Protein AF-A0A420MVW3-F1 (afdb_monomer)

Sequence (134 aa):
MACPDVNITTRLREAIANWNTHLQGIKDPDDVFRQERARISDASKKRIEEFYLNTLRDNDNNNNNNNDDDDDDNVALLLRTLLSDGQQMKELEMEHEVTRTKKQELQDEVAKSVGRRIVADVIDILGLSAEQHL

Foldseek 3Di:
DDDPDPQLVVLVVVLVVVLVVLVVVQDDLCVVLVVVLVVLVVVLVVLVVVLVVVVVVCVVVPPDDDDPPVNVVSVVVNVVSVVVSVVVNVVSVVVCVVCVVVSVVVSVVSVVVSVVVSVVSVCVSVVVVPPPPD

Solvent-accessible surface area (backbone atoms only — not comparable to full-atom values): 7771 Å² total; per-residue (Å²): 135,85,76,75,59,69,65,50,60,50,54,52,53,56,47,50,57,50,50,51,56,56,56,69,68,59,62,68,72,57,52,64,57,54,49,54,52,48,51,52,51,51,52,50,50,49,53,53,52,52,50,54,54,50,54,52,52,48,62,74,69,54,88,80,73,96,66,77,70,64,58,55,55,53,51,51,50,52,52,53,50,50,52,50,50,54,49,52,52,52,53,51,52,52,51,43,64,74,44,42,65,62,42,44,52,55,42,51,53,51,50,52,50,52,52,53,49,53,54,52,51,51,36,58,64,69,57,64,74,74,78,85,80,133

Mean predicted aligned error: 10.61 Å

pLDDT: mean 83.99, std 15.42, range [36.12, 97.69]

Radius of gyration: 29.08 Å; Cα contacts (8 Å, |Δi|>4): 37; chains: 1; bounding box: 51×35×90 Å

Structure (mmCIF, N/CA/C/O backbone):
data_AF-A0A420MVW3-F1
#
_entry.id   AF-A0A420MVW3-F1
#
loop_
_atom_site.group_PDB
_atom_site.id
_atom_site.type_symbol
_atom_site.label_atom_id
_atom_site.label_alt_id
_atom_site.label_comp_id
_atom_site.label_asym_id
_atom_site.label_entity_id
_atom_site.label_seq_id
_atom_site.pdbx_PDB_ins_code
_atom_site.Cartn_x
_atom_site.Cartn_y
_atom_site.Cartn_z
_atom_site.occupancy
_atom_site.B_iso_or_equiv
_atom_site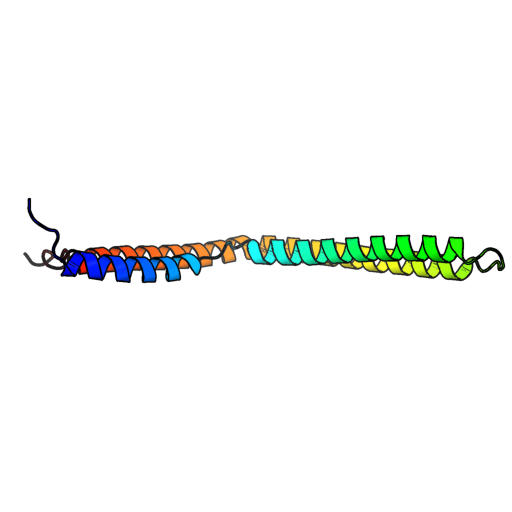.auth_seq_id
_atom_site.auth_comp_id
_atom_site.auth_asym_id
_atom_site.auth_atom_id
_atom_site.pdbx_PDB_model_num
ATOM 1 N N . MET A 1 1 ? -25.271 -23.860 38.995 1.00 43.38 1 MET A N 1
ATOM 2 C CA . MET A 1 1 ? -24.659 -23.361 37.745 1.00 43.38 1 MET A CA 1
ATOM 3 C C . MET A 1 1 ? -25.489 -22.172 37.293 1.00 43.38 1 MET A C 1
ATOM 5 O O . MET A 1 1 ? -26.623 -22.377 36.882 1.00 43.38 1 MET A O 1
ATOM 9 N N . ALA A 1 2 ? -25.006 -20.945 37.495 1.00 46.34 2 ALA A N 1
ATOM 10 C CA . ALA A 1 2 ? -25.700 -19.756 37.005 1.00 46.34 2 ALA A CA 1
ATOM 11 C C . ALA A 1 2 ? -25.477 -19.674 35.490 1.00 46.34 2 ALA A C 1
ATOM 13 O O . ALA A 1 2 ? -24.331 -19.660 35.041 1.00 46.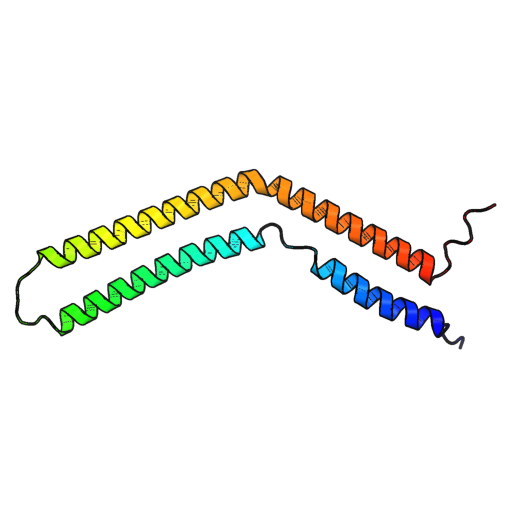34 2 ALA A O 1
ATOM 14 N N . CYS A 1 3 ? -26.556 -19.716 34.709 1.00 49.12 3 CYS A N 1
ATOM 15 C CA . CYS A 1 3 ? -26.475 -19.484 33.271 1.00 49.12 3 CYS A CA 1
ATOM 16 C C . CYS A 1 3 ? -26.059 -18.023 33.040 1.00 49.12 3 CYS A C 1
ATOM 18 O O . CYS A 1 3 ? -26.595 -17.150 33.727 1.00 49.12 3 CYS A O 1
ATOM 20 N N . PRO A 1 4 ? -25.131 -17.736 32.110 1.00 58.94 4 PRO A N 1
ATOM 21 C CA . PRO A 1 4 ? -24.849 -16.365 31.707 1.00 58.94 4 PRO A CA 1
ATOM 22 C C . PRO A 1 4 ? -26.140 -15.704 31.231 1.00 58.94 4 PRO A C 1
ATOM 24 O O . PRO A 1 4 ? -26.942 -16.350 30.551 1.00 58.94 4 PRO A O 1
ATOM 27 N N . ASP A 1 5 ? -26.338 -14.432 31.574 1.00 68.75 5 ASP A N 1
ATOM 28 C CA . ASP A 1 5 ? -27.471 -13.664 31.071 1.00 68.75 5 ASP A CA 1
ATOM 29 C C . ASP A 1 5 ? -27.439 -13.700 29.532 1.00 68.75 5 ASP A C 1
ATOM 31 O O . ASP A 1 5 ? -26.471 -13.279 28.881 1.00 68.75 5 ASP A O 1
ATOM 35 N N . VAL A 1 6 ? -28.482 -14.288 28.943 1.00 66.94 6 VAL A N 1
ATOM 36 C CA . VAL A 1 6 ? -28.622 -14.483 27.492 1.00 66.94 6 VAL A CA 1
ATOM 37 C C . VAL A 1 6 ? -28.542 -13.136 26.761 1.00 66.94 6 VAL A C 1
ATOM 39 O O . VAL A 1 6 ? -28.078 -13.076 25.618 1.00 66.94 6 VAL A O 1
ATOM 42 N N . ASN A 1 7 ? -28.903 -12.044 27.444 1.00 81.81 7 ASN A N 1
ATOM 43 C CA . ASN A 1 7 ? -28.797 -10.681 26.945 1.00 81.81 7 ASN A CA 1
ATOM 44 C C . ASN A 1 7 ? -27.329 -10.237 26.793 1.00 81.81 7 ASN A C 1
ATOM 46 O O . ASN A 1 7 ? -26.910 -9.862 25.696 1.00 81.81 7 ASN A O 1
ATOM 50 N N . ILE A 1 8 ? -26.509 -10.394 27.840 1.00 84.50 8 ILE A N 1
ATOM 51 C CA . ILE A 1 8 ? -25.078 -10.027 27.826 1.00 84.50 8 ILE A CA 1
ATOM 52 C C . ILE A 1 8 ? -24.331 -10.814 26.746 1.00 84.50 8 ILE A C 1
ATOM 54 O O . ILE A 1 8 ? -23.554 -10.255 25.972 1.00 84.50 8 ILE A O 1
ATOM 58 N N . THR A 1 9 ? -24.608 -12.115 26.651 1.00 86.38 9 THR A N 1
ATOM 59 C CA . THR A 1 9 ? -23.942 -13.001 25.685 1.00 86.38 9 THR A CA 1
ATOM 60 C C . THR A 1 9 ? -24.246 -12.599 24.236 1.00 86.38 9 THR A C 1
ATOM 62 O O . THR A 1 9 ? -23.379 -12.693 23.366 1.00 86.38 9 THR A O 1
ATOM 65 N N . THR A 1 10 ? -25.466 -12.126 23.966 1.00 89.81 10 THR A N 1
ATOM 66 C CA . THR A 1 10 ? -25.880 -11.658 22.633 1.00 89.81 10 THR A CA 1
ATOM 67 C C . THR A 1 10 ? -25.241 -10.311 22.296 1.00 89.81 10 THR A C 1
ATOM 69 O O . THR A 1 10 ? -24.628 -10.187 21.236 1.00 89.81 10 THR A O 1
ATOM 72 N N . ARG A 1 11 ? -25.271 -9.346 23.228 1.00 89.50 11 ARG A N 1
ATOM 73 C CA . ARG A 1 11 ? -24.647 -8.022 23.050 1.00 89.50 11 ARG A CA 1
ATOM 74 C C . ARG A 1 11 ? -23.133 -8.117 22.838 1.00 89.50 11 ARG A C 1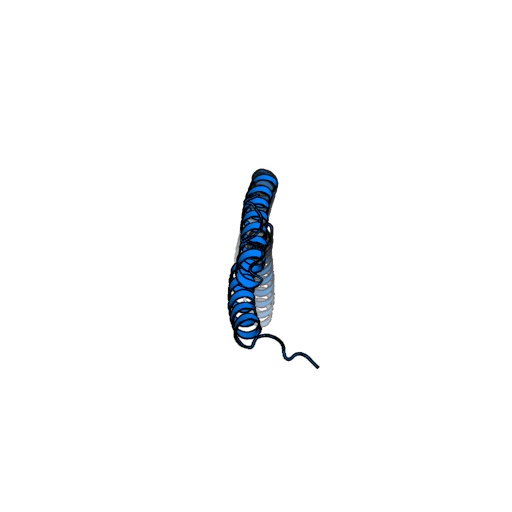
ATOM 76 O O . ARG A 1 11 ? -22.599 -7.449 21.959 1.00 89.50 11 ARG A O 1
ATOM 83 N N . LEU A 1 12 ? -22.443 -8.999 23.570 1.00 90.62 12 LEU A N 1
ATOM 84 C CA . LEU A 1 12 ? -21.016 -9.273 23.354 1.00 90.62 12 LEU A CA 1
ATOM 85 C C . LEU A 1 12 ? -20.739 -9.813 21.949 1.00 90.62 12 LEU A C 1
ATOM 87 O O . LEU A 1 12 ? -19.788 -9.383 21.305 1.00 90.62 12 LEU A O 1
ATOM 91 N N . ARG A 1 13 ? -21.560 -10.748 21.456 1.00 92.12 13 ARG A N 1
ATOM 92 C CA . ARG A 1 13 ? -21.374 -11.329 20.119 1.00 92.12 13 ARG A CA 1
ATOM 93 C C . ARG A 1 13 ? -21.508 -10.274 19.019 1.00 92.12 13 ARG A C 1
ATOM 95 O O . ARG A 1 13 ? -20.695 -10.259 18.098 1.00 92.12 13 ARG A O 1
ATOM 102 N N . GLU A 1 14 ? -22.505 -9.401 19.124 1.00 91.88 14 GLU A N 1
ATOM 103 C CA . GLU A 1 14 ? -22.704 -8.287 18.189 1.00 91.88 14 GLU A CA 1
ATOM 104 C C . GLU A 1 14 ? -21.549 -7.279 18.259 1.00 91.88 14 GLU A C 1
ATOM 106 O O . GLU A 1 14 ? -21.006 -6.883 17.225 1.00 91.88 14 GLU A O 1
ATOM 111 N N . ALA A 1 15 ? -21.112 -6.925 19.471 1.00 92.75 15 ALA A N 1
ATOM 112 C CA . ALA A 1 15 ? -19.999 -6.006 19.679 1.00 92.75 15 ALA A CA 1
ATOM 113 C C . ALA A 1 15 ? -18.684 -6.554 19.110 1.00 92.75 15 ALA A C 1
ATOM 115 O O . ALA A 1 15 ? -17.983 -5.830 18.414 1.00 92.75 15 ALA A O 1
ATOM 116 N N . ILE A 1 16 ? -18.390 -7.846 19.296 1.00 93.19 16 ILE A N 1
ATOM 117 C CA . ILE A 1 16 ? -17.205 -8.499 18.717 1.00 93.19 16 ILE A CA 1
ATOM 118 C C . ILE A 1 16 ? -17.197 -8.387 17.187 1.00 93.19 16 ILE A C 1
ATOM 120 O O . ILE A 1 16 ? -16.160 -8.069 16.603 1.00 93.19 16 ILE A O 1
ATOM 124 N N . ALA A 1 17 ? -18.336 -8.613 16.526 1.00 92.25 17 ALA A N 1
ATOM 125 C CA . ALA A 1 17 ? -18.430 -8.472 15.072 1.00 92.25 17 ALA A CA 1
ATOM 126 C C . ALA A 1 17 ? -18.167 -7.021 14.622 1.00 92.25 17 ALA A C 1
ATOM 128 O O . ALA A 1 17 ? -17.457 -6.780 13.639 1.00 92.25 17 ALA A O 1
ATOM 129 N N . ASN A 1 18 ? -18.680 -6.048 15.378 1.00 92.25 18 ASN A N 1
ATOM 130 C CA . ASN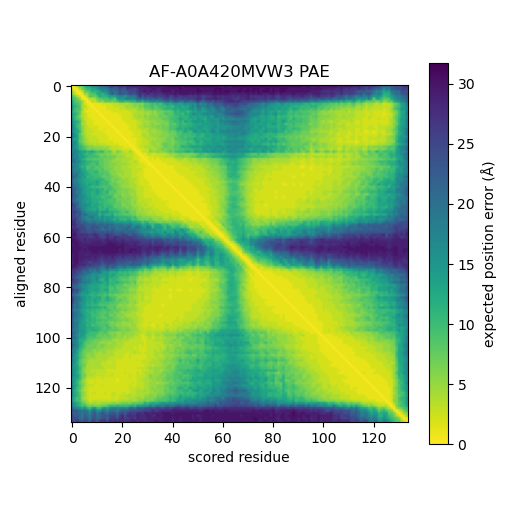 A 1 18 ? -18.445 -4.631 15.124 1.00 92.25 18 ASN A CA 1
ATOM 131 C C . ASN A 1 18 ? -16.973 -4.233 15.355 1.00 92.25 18 ASN A C 1
ATOM 133 O O . ASN A 1 18 ? -16.356 -3.585 14.510 1.00 92.25 18 ASN A O 1
ATOM 137 N N . TRP A 1 19 ? -16.363 -4.680 16.455 1.00 94.31 19 TRP A N 1
ATOM 138 C CA . TRP A 1 19 ? -14.949 -4.443 16.754 1.00 94.31 19 TRP A CA 1
ATOM 139 C C . TRP A 1 19 ? -14.039 -5.037 15.688 1.00 94.31 19 TRP A C 1
ATOM 141 O O . TRP A 1 19 ? -13.106 -4.369 15.256 1.00 94.31 19 TRP A O 1
ATOM 151 N N . ASN A 1 20 ? -14.332 -6.249 15.214 1.00 93.19 20 ASN A N 1
ATOM 152 C CA . ASN A 1 20 ? -13.568 -6.870 14.137 1.00 93.19 20 ASN A CA 1
ATOM 153 C C . ASN A 1 20 ? -13.597 -6.018 12.858 1.00 93.19 20 ASN A C 1
ATOM 155 O O . ASN A 1 20 ? -12.564 -5.824 12.225 1.00 93.19 20 ASN A O 1
ATOM 159 N N . THR A 1 21 ? -14.751 -5.434 12.526 1.00 91.50 21 THR A N 1
ATOM 160 C CA . THR A 1 21 ? -14.879 -4.505 11.390 1.00 91.50 21 THR A CA 1
ATOM 161 C C . THR A 1 21 ? -14.015 -3.254 11.586 1.00 91.50 21 THR A C 1
ATOM 163 O O . THR A 1 21 ? -13.341 -2.807 10.661 1.00 91.50 21 THR A O 1
ATOM 166 N N . HIS A 1 22 ? -13.985 -2.693 12.797 1.00 90.56 22 HIS A N 1
ATOM 167 C CA . HIS A 1 22 ? -13.145 -1.533 13.108 1.00 90.56 22 HIS A CA 1
ATOM 168 C C . HIS A 1 22 ? -11.646 -1.851 13.092 1.00 90.56 22 HIS A C 1
ATOM 170 O O . HIS A 1 22 ? -10.865 -1.054 12.577 1.00 90.56 22 HIS A O 1
ATOM 176 N N . LEU A 1 23 ? -11.249 -3.017 13.604 1.00 90.56 23 LEU A N 1
ATOM 177 C CA . LEU A 1 23 ? -9.861 -3.479 13.598 1.00 90.56 23 LEU A CA 1
ATOM 178 C C . LEU A 1 23 ? -9.357 -3.746 12.176 1.00 90.56 23 LEU A C 1
ATOM 180 O O . LEU A 1 23 ? -8.228 -3.390 11.864 1.00 90.56 23 LEU A O 1
ATOM 184 N N . GLN A 1 24 ? -10.204 -4.278 11.290 1.00 88.88 24 GLN A N 1
ATOM 185 C CA . GLN A 1 24 ? -9.890 -4.425 9.861 1.00 88.88 24 GLN A CA 1
ATOM 186 C C . GLN A 1 24 ? -9.681 -3.081 9.141 1.00 88.88 24 GLN A C 1
ATOM 188 O O . GLN A 1 24 ? -9.084 -3.043 8.067 1.00 88.88 24 GLN A O 1
ATOM 193 N N . GLY A 1 25 ? -10.170 -1.975 9.711 1.00 85.31 25 GLY A N 1
ATOM 194 C CA . GLY A 1 25 ? -9.940 -0.625 9.196 1.00 85.31 25 GLY A CA 1
ATOM 195 C C . GLY A 1 25 ? -8.554 -0.058 9.517 1.00 85.31 25 GLY A C 1
ATOM 196 O O . GLY A 1 25 ? -8.156 0.923 8.885 1.00 85.31 25 GLY A O 1
ATOM 197 N N . ILE A 1 26 ? -7.823 -0.656 10.465 1.00 86.81 26 ILE A N 1
ATOM 198 C CA . ILE A 1 26 ? -6.437 -0.292 10.779 1.00 86.81 26 ILE A CA 1
ATOM 199 C C . ILE A 1 26 ? -5.553 -0.886 9.685 1.00 86.81 26 ILE A C 1
ATOM 201 O O . ILE A 1 26 ? -5.551 -2.097 9.467 1.00 86.81 26 ILE A O 1
ATOM 205 N N . LYS A 1 27 ? -4.826 -0.028 8.973 1.00 85.12 27 LYS A N 1
ATOM 206 C CA . LYS A 1 27 ? -3.989 -0.437 7.841 1.00 85.12 27 LYS A CA 1
ATOM 207 C C . LYS A 1 27 ? -2.525 -0.449 8.243 1.00 85.12 27 LYS A C 1
ATOM 209 O O . LYS A 1 27 ? -2.105 0.385 9.044 1.00 85.12 27 LYS A O 1
ATOM 214 N N . ASP A 1 28 ? -1.740 -1.334 7.632 1.00 87.31 28 ASP A N 1
ATOM 215 C CA . ASP A 1 28 ? -0.287 -1.204 7.687 1.00 87.31 28 ASP A CA 1
ATOM 216 C C . ASP A 1 28 ? 0.102 0.086 6.930 1.00 87.31 28 ASP A C 1
ATOM 218 O O . ASP A 1 28 ? -0.251 0.247 5.754 1.00 87.31 28 ASP A O 1
ATOM 222 N N . PRO A 1 29 ? 0.785 1.042 7.584 1.00 85.88 29 PRO A N 1
ATOM 223 C CA . PRO A 1 29 ? 1.150 2.316 6.966 1.00 85.88 29 PRO A CA 1
ATOM 224 C C . PRO A 1 29 ? 2.100 2.162 5.769 1.00 85.88 29 PRO A C 1
ATOM 226 O O . PRO A 1 29 ? 2.165 3.061 4.925 1.00 85.88 29 PRO A O 1
ATOM 229 N N . ASP A 1 30 ? 2.787 1.023 5.665 1.00 91.88 30 ASP A N 1
ATOM 230 C CA . ASP A 1 30 ? 3.748 0.717 4.613 1.00 91.88 30 ASP A CA 1
ATOM 231 C C . ASP A 1 30 ? 3.135 -0.130 3.475 1.00 91.88 30 ASP A C 1
ATOM 233 O O . ASP A 1 30 ? 3.791 -0.327 2.451 1.00 91.88 30 ASP A O 1
ATOM 237 N N . ASP A 1 31 ? 1.881 -0.596 3.584 1.00 91.25 31 ASP A N 1
ATOM 238 C CA . ASP A 1 31 ? 1.240 -1.459 2.570 1.00 91.25 31 ASP A CA 1
ATOM 239 C C . ASP A 1 31 ? 1.212 -0.826 1.175 1.00 91.25 31 ASP A C 1
ATOM 241 O O . ASP A 1 31 ? 1.613 -1.449 0.192 1.00 91.25 31 ASP A O 1
ATOM 245 N N . VAL A 1 32 ? 0.762 0.429 1.086 1.00 89.62 32 VAL A N 1
ATOM 246 C CA . VAL A 1 32 ? 0.643 1.151 -0.193 1.00 89.62 32 VAL A CA 1
ATOM 247 C C . VAL A 1 32 ? 2.016 1.330 -0.838 1.00 89.62 32 VAL A C 1
ATOM 249 O O . VAL A 1 32 ? 2.173 1.135 -2.040 1.00 89.62 32 VAL A O 1
ATOM 252 N N . PHE A 1 33 ? 3.026 1.652 -0.027 1.00 93.06 33 PHE A N 1
ATOM 253 C CA . PHE A 1 33 ? 4.399 1.788 -0.502 1.00 93.06 33 PHE A CA 1
ATOM 254 C C . PHE A 1 33 ? 4.939 0.458 -1.040 1.00 93.06 33 PHE A C 1
ATOM 256 O O . PHE A 1 33 ? 5.476 0.413 -2.148 1.00 93.06 33 PHE A O 1
ATOM 263 N N . ARG A 1 34 ? 4.747 -0.644 -0.302 1.00 94.38 34 ARG A N 1
ATOM 264 C CA . ARG A 1 34 ? 5.154 -1.981 -0.760 1.00 94.38 34 ARG A CA 1
ATOM 265 C C . ARG A 1 34 ? 4.451 -2.376 -2.056 1.00 94.38 34 ARG A C 1
ATOM 267 O O . ARG A 1 34 ? 5.101 -2.940 -2.933 1.00 94.38 34 ARG A O 1
ATOM 274 N N . GLN A 1 35 ? 3.162 -2.065 -2.188 1.00 94.94 35 GLN A N 1
ATOM 275 C CA . GLN A 1 35 ? 2.383 -2.356 -3.388 1.00 94.94 35 GLN A CA 1
ATOM 276 C C . GLN A 1 35 ? 2.899 -1.593 -4.614 1.00 94.94 35 GLN A C 1
ATOM 278 O O . GLN A 1 35 ? 3.122 -2.207 -5.656 1.00 94.94 35 GLN A O 1
ATOM 283 N N . GLU A 1 36 ? 3.122 -0.283 -4.506 1.00 94.62 36 GLU A N 1
ATOM 284 C CA . GLU A 1 36 ? 3.628 0.519 -5.629 1.00 94.62 36 GLU A CA 1
ATOM 285 C C . GLU A 1 36 ? 5.064 0.130 -6.007 1.00 94.62 36 GLU A C 1
ATOM 287 O O . GLU A 1 36 ? 5.383 -0.027 -7.186 1.00 94.62 36 GLU A O 1
ATOM 292 N N . ARG A 1 37 ? 5.923 -0.153 -5.020 1.00 95.06 37 ARG A N 1
ATOM 293 C CA . ARG A 1 37 ? 7.280 -0.654 -5.277 1.00 95.06 37 ARG A CA 1
ATOM 294 C C . ARG A 1 37 ? 7.266 -2.002 -6.004 1.00 95.06 37 ARG A C 1
ATOM 296 O O . ARG A 1 37 ? 8.024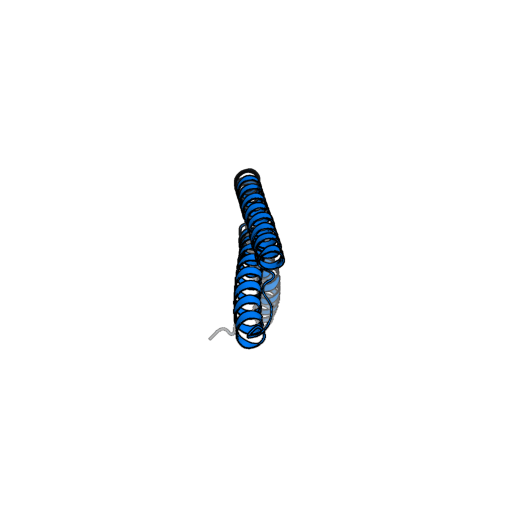 -2.187 -6.957 1.00 95.06 37 ARG A O 1
ATOM 303 N N . ALA A 1 38 ? 6.395 -2.924 -5.586 1.00 96.56 38 ALA A N 1
ATOM 304 C CA . ALA A 1 38 ? 6.205 -4.203 -6.268 1.00 96.56 38 ALA A CA 1
ATOM 305 C C . ALA A 1 38 ? 5.706 -4.001 -7.704 1.00 96.56 38 ALA A C 1
ATOM 307 O O . ALA A 1 38 ? 6.251 -4.592 -8.628 1.00 96.56 38 ALA A O 1
ATOM 308 N N . ARG A 1 39 ? 4.749 -3.092 -7.913 1.00 97.19 39 ARG A N 1
ATOM 309 C CA . ARG A 1 39 ? 4.209 -2.775 -9.238 1.00 97.19 39 ARG A CA 1
ATOM 310 C C . ARG A 1 39 ? 5.282 -2.277 -10.209 1.00 97.19 39 ARG A C 1
ATOM 312 O O . ARG A 1 39 ? 5.307 -2.731 -11.352 1.00 97.19 39 ARG A O 1
ATOM 319 N N . ILE A 1 40 ? 6.152 -1.362 -9.775 1.00 95.25 40 ILE A N 1
ATOM 320 C CA . ILE A 1 40 ? 7.264 -0.869 -10.605 1.00 95.25 40 ILE A CA 1
ATOM 321 C C . ILE A 1 40 ? 8.223 -2.021 -10.917 1.00 95.25 40 ILE A C 1
ATOM 323 O O . ILE A 1 40 ? 8.533 -2.256 -12.082 1.00 95.25 40 ILE A O 1
ATOM 327 N N . SER A 1 41 ? 8.629 -2.780 -9.895 1.00 95.56 41 SER A N 1
ATOM 328 C CA . SER A 1 41 ? 9.527 -3.930 -10.056 1.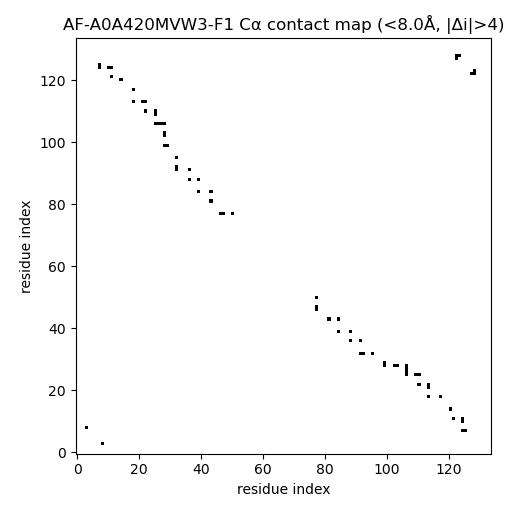00 95.56 41 SER A CA 1
ATOM 329 C C . SER A 1 41 ? 8.981 -4.968 -11.043 1.00 95.56 41 SER A C 1
ATOM 331 O O . SER A 1 41 ? 9.701 -5.419 -11.934 1.00 95.56 41 SER A O 1
ATOM 333 N N . ASP A 1 42 ? 7.709 -5.338 -10.911 1.00 97.69 42 ASP A N 1
ATOM 334 C CA . ASP A 1 42 ? 7.061 -6.325 -11.774 1.00 97.69 42 ASP A CA 1
ATOM 335 C C . ASP A 1 42 ? 6.951 -5.817 -13.214 1.00 97.69 42 ASP A C 1
ATOM 337 O O . ASP A 1 42 ? 7.180 -6.573 -14.158 1.00 97.69 42 ASP A O 1
ATOM 341 N N . ALA A 1 43 ? 6.660 -4.526 -13.400 1.00 96.19 43 ALA A N 1
ATOM 342 C CA . ALA A 1 43 ? 6.630 -3.908 -14.719 1.00 96.19 43 ALA A CA 1
ATOM 343 C C . ALA A 1 43 ? 8.018 -3.901 -15.383 1.00 96.19 43 ALA A C 1
ATOM 345 O O . ALA A 1 43 ? 8.128 -4.243 -16.562 1.00 96.19 43 ALA A O 1
ATOM 346 N N . SER A 1 44 ? 9.078 -3.565 -14.639 1.00 95.12 44 SER A N 1
ATOM 347 C CA . SER A 1 44 ? 10.458 -3.629 -15.133 1.00 95.12 44 SER A CA 1
ATOM 348 C C . SER A 1 44 ? 10.848 -5.056 -15.508 1.00 95.12 44 SER A C 1
ATOM 350 O O . SER A 1 44 ? 11.366 -5.284 -16.600 1.00 95.12 44 SER A O 1
ATOM 352 N N . LYS A 1 45 ? 10.545 -6.031 -14.641 1.00 97.06 45 LYS A N 1
ATOM 353 C CA . LYS A 1 45 ? 10.807 -7.450 -14.902 1.00 97.06 45 LYS A CA 1
ATOM 354 C C . LYS A 1 45 ? 10.098 -7.922 -16.170 1.00 97.06 45 LYS A C 1
ATOM 356 O O . LYS A 1 45 ? 10.734 -8.521 -17.032 1.00 97.06 45 LYS A O 1
ATOM 361 N N . LYS A 1 46 ? 8.814 -7.592 -16.314 1.00 96.44 46 LYS A N 1
ATOM 362 C CA . LYS A 1 46 ? 8.021 -7.943 -17.494 1.00 96.44 46 LYS A CA 1
ATOM 363 C C . LYS A 1 46 ? 8.619 -7.362 -18.780 1.00 96.44 46 LYS A C 1
ATOM 365 O O . LYS A 1 46 ? 8.721 -8.079 -19.765 1.00 96.44 46 LYS A O 1
ATOM 370 N N . ARG A 1 47 ? 9.071 -6.102 -18.766 1.00 92.94 47 ARG A N 1
ATOM 371 C CA . ARG A 1 47 ? 9.739 -5.482 -19.926 1.00 92.94 47 ARG A CA 1
ATOM 372 C C . ARG A 1 47 ? 11.038 -6.191 -20.311 1.00 92.94 47 ARG A C 1
ATOM 374 O O . ARG A 1 47 ? 11.301 -6.362 -21.496 1.00 92.94 47 ARG A O 1
ATOM 381 N N . ILE A 1 48 ? 11.834 -6.615 -19.328 1.00 93.62 48 ILE A N 1
ATOM 382 C CA . ILE A 1 48 ? 13.067 -7.383 -19.571 1.00 93.62 48 ILE A CA 1
ATOM 383 C C . ILE A 1 48 ? 12.735 -8.751 -20.180 1.00 93.62 48 ILE A C 1
ATOM 385 O O . ILE A 1 48 ? 13.372 -9.162 -21.147 1.00 93.62 48 ILE A O 1
ATOM 389 N N . GLU A 1 49 ? 11.730 -9.444 -19.642 1.00 94.50 49 GLU A N 1
ATOM 390 C CA . GLU A 1 49 ? 11.272 -10.735 -20.170 1.00 94.50 49 GLU A CA 1
ATOM 391 C C . GLU A 1 49 ? 10.748 -10.608 -21.608 1.00 94.50 49 GLU A C 1
ATOM 393 O O . GLU A 1 49 ? 11.126 -11.398 -22.471 1.00 94.50 49 GLU A O 1
ATOM 398 N N . GLU A 1 50 ? 9.930 -9.593 -21.892 1.00 91.69 50 GLU A N 1
ATOM 399 C CA . GLU A 1 50 ? 9.414 -9.317 -23.238 1.00 91.69 50 GLU A CA 1
ATOM 400 C C . GLU A 1 50 ? 10.540 -8.997 -24.229 1.00 91.69 50 GLU A C 1
ATOM 402 O O . GLU A 1 50 ? 10.540 -9.519 -25.345 1.00 91.69 50 GLU A O 1
ATOM 407 N N . PHE A 1 51 ? 11.529 -8.197 -23.821 1.00 89.88 51 PHE A N 1
ATOM 408 C CA . PHE A 1 51 ? 12.696 -7.894 -24.648 1.00 89.88 51 PHE A CA 1
ATOM 409 C C . PHE A 1 51 ? 13.507 -9.153 -24.984 1.00 89.88 51 PHE A C 1
ATOM 411 O O . PHE A 1 51 ? 13.877 -9.369 -26.139 1.00 89.88 51 PHE A O 1
ATOM 418 N N . TYR A 1 52 ? 13.743 -10.015 -23.993 1.00 86.88 52 TYR A N 1
ATOM 419 C CA . TYR A 1 52 ? 14.463 -11.274 -24.186 1.00 86.88 52 TYR A CA 1
ATOM 420 C C . TYR A 1 52 ? 13.718 -12.235 -25.128 1.00 86.88 52 TYR A C 1
ATOM 422 O O . TYR A 1 52 ? 14.318 -12.861 -25.997 1.00 86.88 52 TYR A O 1
ATOM 430 N N . LEU A 1 53 ? 12.394 -12.341 -24.990 1.00 87.00 53 LEU A N 1
ATOM 431 C CA . LEU A 1 53 ? 11.586 -13.200 -25.859 1.00 87.00 53 LEU A CA 1
ATOM 432 C C . LEU A 1 53 ? 11.529 -12.686 -27.302 1.00 87.00 53 LEU A C 1
ATOM 434 O O . LEU A 1 53 ? 11.565 -13.492 -28.231 1.00 87.00 53 LEU A O 1
ATOM 438 N N . ASN A 1 54 ? 11.448 -11.367 -27.498 1.00 83.31 54 ASN A N 1
ATOM 439 C CA . ASN A 1 54 ? 11.457 -10.777 -28.835 1.00 83.31 54 ASN A CA 1
ATOM 440 C C . ASN A 1 54 ? 12.814 -10.970 -29.519 1.00 83.31 54 ASN A C 1
ATOM 442 O O . ASN A 1 54 ? 12.842 -11.458 -30.642 1.00 83.31 54 ASN A O 1
ATOM 446 N N . THR A 1 55 ? 13.923 -10.717 -28.816 1.00 78.88 55 THR A N 1
ATOM 447 C CA . THR A 1 55 ? 15.273 -10.945 -29.364 1.00 78.88 55 THR A CA 1
ATOM 448 C C . THR A 1 55 ? 15.513 -12.412 -29.727 1.00 78.88 55 THR A C 1
ATOM 450 O O . THR A 1 55 ? 16.051 -12.686 -30.793 1.00 78.88 55 THR A O 1
ATOM 453 N N . LEU A 1 56 ? 15.062 -13.377 -28.913 1.00 74.56 56 LEU A N 1
ATOM 454 C CA . LEU A 1 56 ? 15.116 -14.802 -29.278 1.00 74.56 56 LEU A CA 1
ATOM 455 C C . LEU A 1 56 ? 14.311 -15.118 -30.548 1.00 74.56 56 LEU A C 1
ATOM 457 O O . LEU A 1 56 ? 14.807 -15.796 -31.445 1.00 74.56 56 LEU A O 1
ATOM 461 N N . ARG A 1 57 ? 13.069 -14.624 -30.629 1.00 71.12 57 ARG A N 1
ATOM 462 C CA . ARG A 1 57 ? 12.173 -14.870 -31.768 1.00 71.12 57 ARG A CA 1
ATOM 463 C C . ARG A 1 57 ? 12.703 -14.259 -33.063 1.00 71.12 57 ARG A C 1
ATOM 465 O O . ARG A 1 57 ? 12.534 -14.850 -34.129 1.00 71.12 57 ARG A O 1
ATOM 472 N N . ASP A 1 58 ? 13.291 -13.075 -32.980 1.00 66.69 58 ASP A N 1
ATOM 473 C CA . ASP A 1 58 ? 13.821 -12.378 -34.145 1.00 66.69 58 ASP A CA 1
ATOM 474 C C . ASP A 1 58 ? 15.097 -13.082 -34.639 1.00 66.69 58 ASP A C 1
ATOM 476 O O . ASP A 1 58 ? 15.247 -13.286 -35.841 1.00 66.69 58 ASP A O 1
ATOM 480 N N . ASN A 1 59 ? 15.923 -13.622 -33.734 1.00 63.22 59 ASN A N 1
ATOM 481 C CA . ASN A 1 59 ? 17.092 -14.439 -34.084 1.00 63.22 59 ASN A CA 1
ATOM 482 C C . ASN A 1 59 ? 16.715 -15.776 -34.765 1.00 63.22 59 ASN A C 1
ATOM 484 O O . ASN A 1 59 ? 17.375 -16.197 -35.713 1.00 63.22 59 ASN A O 1
ATOM 488 N N . ASP A 1 60 ? 15.620 -16.421 -34.344 1.00 62.00 60 ASP A N 1
ATOM 489 C CA . ASP A 1 60 ? 15.110 -17.650 -34.981 1.00 62.00 60 ASP A CA 1
ATOM 490 C C . ASP A 1 60 ? 14.521 -17.399 -36.387 1.00 62.00 60 ASP A C 1
ATOM 492 O O . ASP A 1 60 ? 14.530 -18.292 -37.240 1.00 62.00 60 ASP A O 1
ATOM 496 N N . ASN A 1 61 ? 14.012 -16.189 -36.650 1.00 60.25 61 ASN A N 1
ATOM 497 C CA . ASN A 1 61 ? 13.388 -15.820 -37.926 1.00 60.25 61 ASN A CA 1
ATOM 498 C C . ASN A 1 61 ? 14.350 -15.144 -38.916 1.00 60.25 61 ASN A C 1
ATOM 500 O O . ASN A 1 61 ? 14.059 -15.115 -40.115 1.00 60.25 61 ASN A O 1
ATOM 504 N N . ASN A 1 62 ? 15.482 -14.609 -38.453 1.00 54.19 62 ASN A N 1
ATOM 505 C CA . ASN A 1 62 ? 16.366 -13.769 -39.257 1.00 54.19 62 ASN A CA 1
ATOM 506 C C . ASN A 1 62 ? 17.623 -14.518 -39.732 1.00 54.19 62 ASN A C 1
ATOM 508 O O . ASN A 1 62 ? 18.752 -14.143 -39.445 1.00 54.19 62 ASN A O 1
ATOM 512 N N . ASN A 1 63 ? 17.437 -15.581 -40.522 1.00 53.12 63 ASN A N 1
ATOM 513 C CA . ASN A 1 63 ? 18.540 -16.220 -41.257 1.00 53.12 63 ASN A CA 1
ATOM 514 C C . ASN A 1 63 ? 18.817 -15.534 -42.616 1.00 53.12 63 ASN A C 1
ATOM 516 O O . ASN A 1 63 ? 19.455 -16.124 -43.486 1.00 53.12 63 ASN A O 1
ATOM 520 N N . ASN A 1 64 ? 18.266 -14.333 -42.861 1.00 51.44 64 ASN A N 1
ATOM 521 C CA . ASN A 1 64 ? 18.435 -13.640 -44.141 1.00 51.44 64 ASN A CA 1
ATOM 522 C C . ASN A 1 64 ? 18.063 -12.138 -44.090 1.00 51.44 64 ASN A C 1
ATOM 524 O O . ASN A 1 64 ? 17.112 -11.732 -44.751 1.00 51.44 64 ASN A O 1
ATOM 528 N N . ASN A 1 65 ? 18.778 -11.310 -43.317 1.00 51.16 65 ASN A N 1
ATOM 529 C CA . ASN A 1 65 ? 19.164 -9.942 -43.716 1.00 51.16 65 ASN A CA 1
ATOM 530 C C . ASN A 1 65 ? 19.924 -9.202 -42.605 1.00 51.16 65 ASN A C 1
ATOM 532 O O . ASN A 1 65 ? 19.461 -9.100 -41.473 1.00 51.16 65 ASN A O 1
ATOM 536 N N . ASN A 1 66 ? 21.065 -8.630 -42.994 1.00 53.12 66 ASN A N 1
ATOM 537 C CA . ASN A 1 66 ? 21.889 -7.722 -42.202 1.00 53.12 66 ASN A CA 1
ATOM 538 C C . ASN A 1 66 ? 21.164 -6.379 -42.032 1.00 53.12 66 ASN A C 1
ATOM 540 O O . ASN A 1 66 ? 21.207 -5.568 -42.953 1.00 53.12 66 ASN A O 1
ATOM 544 N N . ASN A 1 67 ? 20.531 -6.138 -40.888 1.00 52.25 67 ASN A N 1
ATOM 545 C CA . ASN A 1 67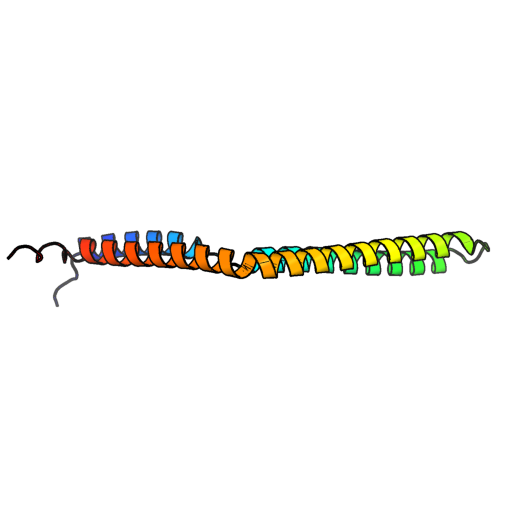 ? 20.138 -4.801 -40.442 1.00 52.25 67 ASN A CA 1
ATOM 546 C C . ASN A 1 67 ? 20.452 -4.717 -38.943 1.00 52.25 67 ASN A C 1
ATOM 548 O O . ASN A 1 67 ? 19.585 -4.965 -38.114 1.00 52.25 67 ASN A O 1
ATOM 552 N N . ASP A 1 68 ? 21.709 -4.416 -38.617 1.00 56.19 68 ASP A N 1
ATOM 553 C CA . ASP A 1 68 ? 22.194 -4.289 -37.234 1.00 56.19 68 ASP A CA 1
ATOM 554 C C . ASP A 1 68 ? 21.639 -3.030 -36.519 1.00 56.19 68 ASP A C 1
ATOM 556 O O . ASP A 1 68 ? 21.724 -2.927 -35.300 1.00 56.19 68 ASP A O 1
ATOM 560 N N . ASP A 1 69 ? 21.041 -2.081 -37.254 1.00 57.97 69 ASP A N 1
ATOM 561 C CA . ASP A 1 69 ? 20.626 -0.773 -36.718 1.00 57.97 69 ASP A CA 1
ATOM 562 C C . ASP A 1 69 ? 19.343 -0.819 -35.847 1.00 57.97 69 ASP A C 1
ATOM 564 O O . ASP A 1 69 ? 19.189 0.007 -34.948 1.00 57.97 69 ASP A O 1
ATOM 568 N N . ASP A 1 70 ? 18.425 -1.772 -36.066 1.00 61.06 70 ASP A N 1
ATOM 569 C CA . ASP A 1 70 ? 17.130 -1.821 -35.349 1.00 61.06 70 ASP A CA 1
ATOM 570 C C . ASP A 1 70 ? 17.252 -2.389 -33.913 1.00 61.06 70 ASP A C 1
ATOM 572 O O . ASP A 1 70 ? 16.449 -2.069 -33.028 1.00 61.06 70 ASP A O 1
ATOM 576 N N . ASP A 1 71 ? 18.264 -3.221 -33.650 1.00 64.44 71 ASP A N 1
ATOM 577 C CA . ASP A 1 71 ? 18.478 -3.846 -32.338 1.00 64.44 71 ASP A CA 1
ATOM 578 C C . ASP A 1 71 ? 19.070 -2.862 -31.319 1.00 64.44 71 ASP A C 1
ATOM 580 O O . ASP A 1 71 ? 18.671 -2.861 -30.147 1.00 64.44 71 ASP A O 1
ATOM 584 N N . ASP A 1 72 ? 19.952 -1.966 -31.766 1.00 68.38 72 ASP A N 1
ATOM 585 C CA . ASP A 1 72 ? 20.554 -0.929 -30.923 1.00 68.38 72 ASP A CA 1
ATOM 586 C C . ASP A 1 72 ? 19.502 0.073 -30.412 1.00 68.38 72 ASP A C 1
ATOM 588 O O . ASP A 1 72 ? 19.529 0.467 -29.237 1.00 68.38 72 ASP A O 1
ATOM 592 N N . ASP A 1 73 ? 18.510 0.417 -31.240 1.00 79.69 73 ASP A N 1
ATOM 593 C CA . ASP A 1 73 ? 17.397 1.293 -30.859 1.00 79.69 73 ASP A CA 1
ATOM 594 C C . ASP A 1 73 ? 16.476 0.640 -29.812 1.00 79.69 73 ASP A C 1
ATOM 596 O O . ASP A 1 73 ? 16.047 1.289 -28.846 1.00 79.69 73 ASP A O 1
ATOM 600 N N . ASN A 1 74 ? 16.216 -0.664 -29.939 1.00 81.81 74 ASN A N 1
ATOM 601 C CA . ASN A 1 74 ? 15.410 -1.419 -28.976 1.00 81.81 74 ASN A CA 1
ATOM 602 C C . ASN A 1 74 ? 16.126 -1.578 -27.625 1.00 81.81 74 ASN A C 1
ATOM 604 O O . ASN A 1 74 ? 15.499 -1.433 -26.566 1.00 81.81 74 ASN A O 1
ATOM 608 N N . VAL A 1 75 ? 17.441 -1.823 -27.640 1.00 87.44 75 VAL A N 1
ATOM 609 C CA . VAL A 1 75 ? 18.277 -1.856 -26.429 1.00 87.44 75 VAL A CA 1
ATOM 610 C C . VAL A 1 75 ? 18.289 -0.486 -25.749 1.00 87.44 75 VAL A C 1
ATOM 612 O O . VAL A 1 75 ? 18.082 -0.393 -24.532 1.00 87.44 75 VAL A O 1
ATOM 615 N N . ALA A 1 76 ? 18.488 0.591 -26.515 1.00 89.06 76 ALA A N 1
ATOM 616 C CA . ALA A 1 76 ? 18.494 1.954 -25.994 1.00 89.06 76 ALA A CA 1
ATOM 617 C C . ALA A 1 76 ? 17.141 2.335 -25.370 1.00 89.06 76 ALA A C 1
ATOM 619 O O . ALA A 1 76 ? 17.099 2.955 -24.298 1.00 89.06 76 ALA A O 1
ATOM 620 N N . LEU A 1 77 ? 16.033 1.927 -25.997 1.00 90.69 77 LEU A N 1
ATOM 621 C CA . LEU A 1 77 ? 14.688 2.140 -25.470 1.00 90.69 77 LEU A CA 1
ATOM 622 C C . LEU A 1 77 ? 14.477 1.397 -24.146 1.00 90.69 77 LEU A C 1
ATOM 624 O O . LEU A 1 77 ? 14.046 2.021 -23.172 1.00 90.69 77 LEU A O 1
ATOM 628 N N . LEU A 1 78 ? 14.825 0.105 -24.077 1.00 92.88 78 LEU A N 1
ATOM 629 C CA . LEU A 1 78 ? 14.715 -0.681 -22.845 1.00 92.88 78 LEU A CA 1
ATOM 630 C C . LEU A 1 78 ? 15.522 -0.039 -21.712 1.00 92.88 78 LEU A C 1
ATOM 632 O O . LEU A 1 78 ? 14.996 0.159 -20.615 1.00 92.88 78 LEU A O 1
ATOM 636 N N . LEU A 1 79 ? 16.778 0.328 -21.979 1.00 93.94 79 LEU A N 1
ATOM 637 C CA . LEU A 1 79 ? 17.650 0.950 -20.985 1.00 93.94 79 LEU A CA 1
ATOM 638 C C . LEU A 1 79 ? 17.055 2.264 -20.468 1.00 93.94 79 LEU A C 1
ATOM 640 O O . LEU A 1 79 ? 17.011 2.493 -19.258 1.00 93.94 79 LEU A O 1
ATOM 644 N N . ARG A 1 80 ? 16.547 3.113 -21.368 1.00 95.81 80 ARG A N 1
ATOM 645 C CA . ARG A 1 80 ? 15.898 4.376 -20.998 1.00 95.81 80 ARG A CA 1
ATOM 646 C C . ARG A 1 80 ? 14.675 4.144 -20.113 1.00 95.81 80 ARG A C 1
ATOM 648 O O . ARG A 1 80 ? 14.487 4.875 -19.139 1.00 95.81 80 ARG A O 1
ATOM 655 N N . THR A 1 81 ? 13.854 3.144 -20.425 1.00 94.56 81 THR A N 1
ATOM 656 C CA . THR A 1 81 ? 12.682 2.809 -19.610 1.00 94.56 81 THR A CA 1
ATOM 657 C C . THR A 1 81 ? 13.084 2.284 -18.232 1.00 94.56 81 THR A C 1
ATOM 659 O O . THR A 1 81 ? 12.550 2.765 -17.237 1.00 94.56 81 THR A O 1
ATOM 662 N N . LEU A 1 82 ? 14.069 1.385 -18.143 1.00 96.25 82 LEU A N 1
ATOM 663 C CA . LEU A 1 82 ? 14.550 0.855 -16.860 1.00 96.25 82 LEU A CA 1
ATOM 664 C C . LEU A 1 82 ? 15.183 1.937 -15.975 1.00 96.25 82 LEU A C 1
ATOM 666 O O . LEU A 1 82 ? 14.981 1.942 -14.762 1.00 96.25 82 LEU A O 1
ATOM 670 N N . LEU A 1 83 ? 15.911 2.887 -16.567 1.00 97.19 83 LEU A N 1
ATOM 671 C CA . LEU A 1 83 ? 16.433 4.045 -15.837 1.00 97.19 83 LEU A CA 1
ATOM 672 C C . LEU A 1 83 ? 15.303 4.924 -15.291 1.00 97.19 83 LEU A C 1
ATOM 674 O O . LEU A 1 83 ? 15.380 5.380 -14.150 1.00 97.19 83 LEU A O 1
ATOM 678 N N . SER A 1 84 ? 14.241 5.132 -16.075 1.00 96.88 84 SER A N 1
ATOM 679 C CA . SER A 1 84 ? 13.060 5.861 -15.611 1.00 96.88 84 SER A CA 1
ATOM 680 C C . SER A 1 84 ? 12.356 5.134 -14.463 1.00 96.88 84 SER A C 1
ATOM 682 O O . SER A 1 84 ? 11.998 5.784 -13.484 1.00 96.88 84 SER A O 1
ATOM 684 N N . ASP A 1 85 ? 12.221 3.807 -14.531 1.00 95.94 85 ASP A N 1
ATOM 685 C CA . ASP A 1 85 ? 11.656 3.001 -13.441 1.00 95.94 85 ASP A CA 1
ATOM 686 C C . ASP A 1 85 ? 12.490 3.121 -12.160 1.00 95.94 85 ASP A C 1
ATOM 688 O O . ASP A 1 85 ? 11.949 3.322 -11.073 1.00 95.94 85 ASP A O 1
ATOM 692 N N . GLY A 1 86 ? 13.818 3.033 -12.284 1.00 94.94 86 GLY A N 1
ATOM 693 C CA . GLY A 1 86 ? 14.736 3.194 -11.159 1.00 94.94 86 GLY A CA 1
ATOM 694 C C . GLY A 1 86 ? 14.633 4.582 -10.525 1.00 94.94 86 GLY A C 1
ATOM 695 O O . GLY A 1 86 ? 14.657 4.712 -9.300 1.00 94.94 86 GLY A O 1
ATOM 696 N N . GLN A 1 87 ? 14.457 5.622 -11.343 1.00 97.19 87 GLN A N 1
ATOM 697 C CA . GLN A 1 87 ? 14.221 6.973 -10.844 1.00 97.19 87 GLN A CA 1
ATOM 698 C C . GLN A 1 87 ? 12.878 7.085 -10.109 1.00 97.19 87 GLN A C 1
ATOM 700 O O . GLN A 1 87 ? 12.847 7.621 -9.003 1.00 97.19 87 GLN A O 1
ATOM 705 N N . GLN A 1 88 ? 11.799 6.528 -10.666 1.00 96.12 88 GLN A N 1
ATOM 706 C CA . GLN A 1 88 ? 10.491 6.494 -10.002 1.00 96.12 88 GLN A CA 1
ATOM 707 C C . GLN A 1 88 ? 10.551 5.746 -8.665 1.00 96.12 88 GLN A C 1
ATOM 709 O O . GLN A 1 88 ? 9.989 6.206 -7.676 1.00 96.12 88 GLN A O 1
ATOM 714 N N . MET A 1 89 ? 11.276 4.624 -8.602 1.00 95.56 89 MET A N 1
ATOM 715 C CA . MET A 1 89 ? 11.450 3.861 -7.363 1.00 95.56 89 MET A CA 1
ATOM 716 C C . MET A 1 89 ? 12.194 4.672 -6.296 1.00 95.56 89 MET A C 1
ATOM 718 O O . MET A 1 89 ? 11.791 4.676 -5.135 1.00 95.56 89 MET A O 1
ATOM 722 N N . LYS A 1 90 ? 13.232 5.415 -6.692 1.00 95.31 90 LYS A N 1
ATOM 723 C CA . LYS A 1 90 ? 13.970 6.312 -5.796 1.00 95.31 90 LYS A CA 1
ATOM 724 C C . LYS A 1 90 ? 13.100 7.458 -5.270 1.00 95.31 90 LYS A C 1
ATOM 726 O O . LYS A 1 90 ? 13.187 7.803 -4.094 1.00 95.31 90 LYS A O 1
ATOM 731 N N . GLU A 1 91 ? 12.296 8.072 -6.134 1.00 96.12 91 GLU A N 1
ATOM 732 C CA . GLU A 1 91 ? 11.365 9.139 -5.744 1.00 96.12 91 GLU A CA 1
ATOM 733 C C . GLU A 1 91 ? 10.307 8.611 -4.767 1.00 96.12 91 GLU A C 1
ATOM 735 O O . GLU A 1 91 ? 10.081 9.220 -3.720 1.00 96.12 91 GLU A O 1
ATOM 740 N N . LEU A 1 92 ? 9.748 7.431 -5.050 1.00 94.88 92 LEU A N 1
ATOM 741 C CA . LEU A 1 92 ? 8.791 6.746 -4.183 1.00 94.88 92 LEU A CA 1
ATOM 742 C C . LEU A 1 92 ? 9.386 6.419 -2.800 1.00 94.88 92 LEU A C 1
ATOM 744 O O . LEU A 1 92 ? 8.727 6.634 -1.784 1.00 94.88 92 LEU A O 1
ATOM 748 N N . GLU A 1 93 ? 10.623 5.915 -2.743 1.00 94.44 93 GLU A N 1
ATOM 749 C CA . GLU A 1 93 ? 11.338 5.639 -1.486 1.00 94.44 93 GLU A CA 1
ATOM 750 C C . GLU A 1 93 ? 11.565 6.914 -0.664 1.00 94.44 93 GLU A C 1
ATOM 752 O O . GLU A 1 93 ? 11.351 6.922 0.549 1.00 94.44 93 GLU A O 1
ATOM 757 N N . MET A 1 94 ? 11.933 8.017 -1.317 1.00 95.44 94 MET A N 1
ATOM 758 C CA . MET A 1 94 ? 12.134 9.302 -0.647 1.00 95.44 94 MET A CA 1
ATOM 759 C C . MET A 1 94 ? 10.826 9.867 -0.083 1.00 95.44 94 MET A C 1
ATOM 761 O O . MET A 1 94 ? 10.790 10.326 1.060 1.00 95.44 94 MET A O 1
ATOM 765 N N . GLU A 1 95 ? 9.743 9.827 -0.860 1.00 93.50 95 GLU A N 1
ATOM 766 C CA . GLU A 1 95 ? 8.427 10.266 -0.396 1.00 93.50 95 GLU A CA 1
ATOM 767 C C . GLU A 1 95 ? 7.924 9.395 0.762 1.00 93.50 95 GLU A C 1
ATOM 769 O O . GLU A 1 95 ? 7.353 9.906 1.735 1.00 93.50 95 GLU A O 1
ATOM 774 N N . HIS A 1 96 ? 8.140 8.079 0.685 1.00 93.88 96 HIS A N 1
ATOM 775 C CA . HIS A 1 96 ? 7.787 7.167 1.766 1.00 93.88 96 HIS A CA 1
ATOM 776 C C . HIS A 1 96 ? 8.512 7.543 3.051 1.00 93.88 96 HIS A C 1
ATOM 778 O O . HIS A 1 96 ? 7.832 7.781 4.044 1.00 93.88 96 HIS A O 1
ATOM 784 N N . GLU A 1 97 ? 9.832 7.723 3.016 1.00 92.75 97 GLU A N 1
ATOM 785 C CA . GLU A 1 97 ? 10.618 8.096 4.196 1.00 92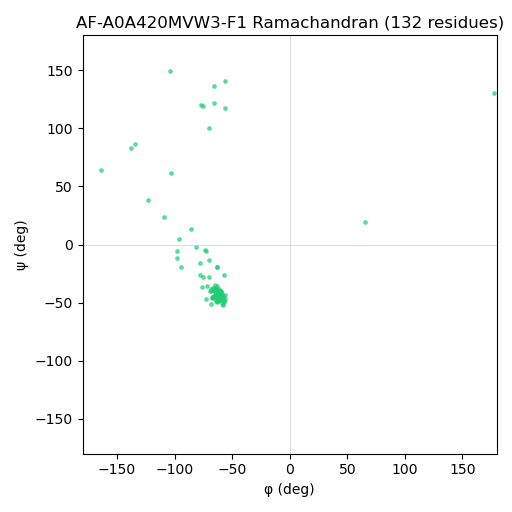.75 97 GLU A CA 1
ATOM 786 C C . GLU A 1 97 ? 10.138 9.422 4.814 1.00 92.75 97 GLU A C 1
ATOM 788 O O . GLU A 1 97 ? 9.925 9.510 6.024 1.00 92.75 97 GLU A O 1
ATOM 793 N N . VAL A 1 98 ? 9.863 10.440 3.988 1.00 93.12 98 VAL A N 1
ATOM 794 C CA . VAL A 1 98 ? 9.368 11.747 4.464 1.00 93.12 98 VAL A CA 1
ATOM 795 C C . VAL A 1 98 ? 7.976 11.642 5.096 1.00 93.12 98 VAL A C 1
ATOM 797 O O . VAL A 1 98 ? 7.657 12.369 6.039 1.00 93.12 98 VAL A O 1
ATOM 800 N N . THR A 1 99 ? 7.118 10.759 4.582 1.00 90.81 99 THR A N 1
ATOM 801 C CA . THR A 1 99 ? 5.712 10.662 5.011 1.00 90.81 99 THR A CA 1
ATOM 802 C C . THR A 1 99 ? 5.447 9.563 6.036 1.00 90.81 99 THR A C 1
ATOM 804 O O . THR A 1 99 ? 4.365 9.547 6.631 1.00 90.81 99 THR A O 1
ATOM 807 N N . ARG A 1 100 ? 6.408 8.663 6.275 1.00 92.38 100 ARG A N 1
ATOM 808 C CA . ARG A 1 100 ? 6.235 7.446 7.077 1.00 92.38 100 ARG A CA 1
ATOM 809 C C . ARG A 1 100 ? 5.781 7.737 8.496 1.00 92.38 100 ARG A C 1
ATOM 811 O O . ARG A 1 100 ? 4.758 7.210 8.923 1.00 92.38 100 ARG A O 1
ATOM 818 N N . THR A 1 101 ? 6.491 8.615 9.199 1.00 90.25 101 THR A N 1
ATOM 819 C CA . THR A 1 101 ? 6.174 8.965 10.591 1.00 90.25 101 THR A CA 1
ATOM 820 C C . THR A 1 101 ? 4.753 9.503 10.712 1.00 90.25 101 THR A C 1
ATOM 822 O O . THR A 1 101 ? 3.983 9.037 11.543 1.00 90.25 101 THR A O 1
ATOM 825 N N . LYS A 1 102 ? 4.348 10.397 9.803 1.00 90.44 102 LYS A N 1
ATOM 826 C CA . LYS A 1 102 ? 2.990 10.952 9.788 1.00 90.44 102 LYS A CA 1
ATOM 827 C C . LYS A 1 102 ? 1.925 9.889 9.494 1.00 90.44 102 LYS A C 1
ATOM 829 O O . LYS A 1 102 ? 0.842 9.927 10.073 1.00 90.44 102 LYS A O 1
ATOM 834 N N . LYS A 1 103 ? 2.201 8.941 8.590 1.00 90.62 103 LYS A N 1
ATOM 835 C CA . LYS A 1 103 ? 1.295 7.812 8.309 1.00 90.62 103 LYS A CA 1
ATOM 836 C C . LYS A 1 103 ? 1.154 6.900 9.529 1.00 90.62 103 LYS A C 1
ATOM 838 O O . LYS A 1 103 ? 0.030 6.520 9.848 1.00 90.62 103 LYS A O 1
ATOM 843 N N . GLN A 1 104 ? 2.256 6.605 10.219 1.00 90.44 104 GLN A N 1
ATOM 844 C CA . GLN A 1 104 ? 2.251 5.828 11.458 1.00 90.44 104 GLN A CA 1
ATOM 845 C C . GLN A 1 104 ? 1.439 6.529 12.550 1.00 90.44 104 GLN A C 1
ATOM 847 O O . GLN A 1 104 ? 0.544 5.917 13.117 1.00 90.44 104 GLN A O 1
ATOM 852 N N . GLU A 1 105 ? 1.675 7.821 12.785 1.00 92.19 105 GLU A N 1
ATOM 853 C CA . GLU A 1 105 ? 0.934 8.607 13.781 1.00 92.19 105 GLU A CA 1
ATOM 854 C C . GLU A 1 105 ? -0.579 8.570 13.533 1.00 92.19 105 GLU A C 1
ATOM 856 O O . GLU A 1 105 ? -1.364 8.368 14.459 1.00 92.19 105 GLU A O 1
ATOM 861 N N . LEU A 1 106 ? -1.007 8.713 12.275 1.00 90.75 106 LEU A N 1
ATOM 862 C CA . LEU A 1 106 ? -2.423 8.623 11.917 1.00 90.75 106 LEU A CA 1
ATOM 863 C C . LEU A 1 106 ? -3.001 7.226 12.185 1.00 90.75 106 LEU A C 1
ATOM 865 O O . LEU A 1 106 ? -4.115 7.128 12.698 1.00 90.75 106 LEU A O 1
ATOM 869 N N . GLN A 1 107 ? -2.267 6.155 11.865 1.00 90.62 107 GLN A N 1
ATOM 870 C CA . GLN A 1 107 ? -2.709 4.788 12.170 1.00 90.62 107 GLN A CA 1
ATOM 871 C C . GLN A 1 107 ? -2.753 4.527 13.681 1.00 90.62 107 GLN A C 1
ATOM 873 O O . GLN A 1 107 ? -3.703 3.908 14.160 1.00 90.62 107 GLN A O 1
ATOM 878 N N . ASP A 1 108 ? -1.800 5.060 14.446 1.00 91.88 108 ASP A N 1
ATOM 879 C CA . ASP A 1 108 ? -1.767 4.940 15.905 1.00 91.88 108 ASP A CA 1
ATOM 880 C C . ASP A 1 108 ? -2.964 5.644 16.556 1.00 91.88 108 ASP A C 1
ATOM 882 O O . ASP A 1 108 ? -3.574 5.109 17.485 1.00 91.88 108 ASP A O 1
ATOM 886 N N . GLU A 1 109 ? -3.344 6.828 16.071 1.00 92.56 109 GLU A N 1
ATOM 887 C CA . GLU A 1 109 ? -4.532 7.537 16.558 1.00 92.56 109 GLU A CA 1
ATOM 888 C C . GLU A 1 109 ? -5.832 6.796 16.218 1.00 92.56 109 GLU A C 1
ATOM 890 O O . GLU A 1 109 ? -6.729 6.689 17.063 1.00 92.56 109 GLU A O 1
ATOM 895 N N . VAL A 1 110 ? -5.924 6.200 15.025 1.00 91.56 110 VAL A N 1
ATOM 896 C CA . VAL A 1 110 ? -7.054 5.329 14.667 1.00 91.56 110 VAL A CA 1
ATOM 897 C C . VAL A 1 110 ? -7.103 4.110 15.591 1.00 91.56 110 VAL A C 1
ATOM 899 O O . VAL A 1 110 ? -8.158 3.822 16.159 1.00 91.56 110 VAL A O 1
ATOM 902 N N . ALA A 1 111 ? -5.974 3.436 15.819 1.00 92.88 111 ALA A N 1
ATOM 903 C CA . ALA A 1 111 ? -5.894 2.276 16.703 1.00 92.88 111 ALA A CA 1
ATOM 904 C C . ALA A 1 111 ? -6.298 2.621 18.147 1.00 92.88 111 ALA A C 1
ATOM 906 O O . ALA A 1 111 ? -7.096 1.906 18.761 1.00 92.88 111 ALA A O 1
ATOM 907 N N . LYS A 1 112 ? -5.827 3.759 18.676 1.00 93.94 112 LYS A N 1
ATOM 908 C CA . LYS A 1 112 ? -6.238 4.275 19.993 1.00 93.94 112 LYS A CA 1
ATOM 909 C C . LYS A 1 112 ? -7.740 4.542 20.057 1.00 93.94 112 LYS A C 1
ATOM 911 O O . LYS A 1 112 ? -8.375 4.191 21.052 1.00 93.94 112 LYS A O 1
ATOM 916 N N . SER A 1 113 ? -8.314 5.158 19.025 1.00 93.19 113 SER A N 1
ATOM 917 C CA . SER A 1 113 ? -9.754 5.435 18.946 1.00 93.19 113 SER A CA 1
ATOM 918 C C . SER A 1 113 ? -10.583 4.146 18.972 1.00 93.19 113 SER A C 1
ATOM 920 O O . SER A 1 113 ? -11.517 4.023 19.769 1.00 93.19 113 SER A O 1
ATOM 922 N N . VAL A 1 114 ? -10.186 3.139 18.184 1.00 93.25 114 VAL A N 1
ATOM 923 C CA . VAL 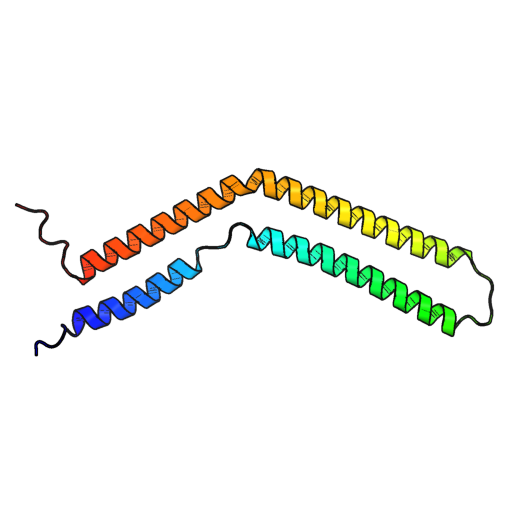A 1 114 ? -10.825 1.814 18.184 1.00 93.25 114 VAL A CA 1
ATOM 924 C C . VAL A 1 114 ? -10.724 1.161 19.564 1.00 93.25 114 VAL A C 1
ATOM 926 O O . VAL A 1 114 ? -11.733 0.698 20.092 1.00 93.25 114 VAL A O 1
ATOM 929 N N . GLY A 1 115 ? -9.547 1.197 20.196 1.00 92.12 115 GLY A N 1
ATOM 930 C CA . GLY A 1 115 ? -9.350 0.672 21.549 1.00 92.12 115 GLY A CA 1
ATOM 931 C C . GLY A 1 115 ? -10.258 1.337 22.590 1.00 92.12 115 GLY A C 1
ATOM 932 O O . GLY A 1 115 ? -10.893 0.645 23.384 1.00 92.12 115 GLY A O 1
ATOM 933 N N . ARG A 1 116 ? -10.393 2.671 22.553 1.00 93.25 116 ARG A N 1
ATOM 934 C CA . ARG A 1 116 ? -11.311 3.412 23.440 1.00 93.25 116 ARG A CA 1
ATOM 935 C C . ARG A 1 116 ? -12.761 2.976 23.252 1.00 93.25 116 ARG A C 1
ATOM 937 O O . ARG A 1 116 ? -13.471 2.809 24.241 1.00 93.25 116 ARG A O 1
ATOM 944 N N . ARG A 1 117 ? -13.190 2.773 22.005 1.00 91.81 117 ARG A N 1
ATOM 945 C CA . ARG A 1 117 ? -14.549 2.320 21.689 1.00 91.81 117 ARG A CA 1
ATOM 946 C C . ARG A 1 117 ? -14.822 0.918 22.228 1.00 91.81 117 ARG A C 1
ATOM 948 O O . ARG A 1 117 ? -15.842 0.721 22.871 1.00 91.81 117 ARG A O 1
ATOM 955 N N . ILE A 1 118 ? -13.886 -0.014 22.039 1.00 93.56 118 ILE A N 1
ATOM 956 C CA . ILE A 1 118 ? -13.996 -1.382 22.570 1.00 93.56 118 ILE A CA 1
ATOM 957 C C . ILE A 1 118 ? -14.174 -1.354 24.090 1.00 93.56 118 ILE A C 1
ATOM 959 O O . ILE A 1 118 ? -15.076 -1.997 24.619 1.00 93.56 118 ILE A O 1
ATOM 963 N N . VAL A 1 119 ? -13.345 -0.583 24.801 1.00 92.69 119 VAL A N 1
ATOM 964 C CA . VAL A 1 119 ? -13.437 -0.471 26.265 1.00 92.69 119 VAL A CA 1
ATOM 965 C C . VAL A 1 119 ? -14.780 0.124 26.697 1.00 92.69 119 VAL A C 1
ATOM 967 O O . VAL A 1 119 ? -15.398 -0.398 27.622 1.00 92.69 119 VAL A O 1
ATOM 970 N N . ALA A 1 120 ? -15.250 1.179 26.025 1.00 90.62 120 ALA A N 1
ATOM 971 C CA . ALA A 1 120 ? -16.545 1.789 26.321 1.00 90.62 120 ALA A CA 1
ATOM 972 C C . ALA A 1 120 ? -17.708 0.805 26.108 1.00 90.62 120 ALA A C 1
ATOM 974 O O . ALA A 1 120 ? -18.559 0.669 26.986 1.00 90.62 120 ALA A O 1
ATOM 975 N N . ASP A 1 121 ? -17.699 0.068 24.995 1.00 90.81 121 ASP A N 1
ATOM 976 C CA . ASP A 1 121 ? -18.706 -0.950 24.691 1.00 90.81 121 ASP A CA 1
ATOM 977 C C . ASP A 1 121 ? -18.693 -2.069 25.749 1.00 90.81 121 ASP A C 1
ATOM 979 O O . ASP A 1 121 ? -19.746 -2.495 26.213 1.00 90.81 121 ASP A O 1
ATOM 983 N N . VAL A 1 122 ? -17.514 -2.527 26.190 1.00 91.12 122 VAL A N 1
ATOM 984 C CA . VAL A 1 122 ? -17.396 -3.540 27.256 1.00 91.12 122 VAL A CA 1
ATOM 985 C C . VAL A 1 122 ? -17.976 -3.033 28.577 1.00 91.12 122 VAL A C 1
ATOM 987 O O . VAL A 1 122 ? -18.715 -3.768 29.231 1.00 91.12 122 VAL A O 1
ATOM 990 N N . ILE A 1 123 ? -17.672 -1.792 28.970 1.00 89.81 123 ILE A N 1
ATOM 991 C CA . ILE A 1 123 ? -18.212 -1.177 30.194 1.00 89.81 123 ILE A CA 1
ATOM 992 C C . ILE A 1 123 ? -19.743 -1.117 30.139 1.00 89.81 123 ILE A C 1
ATOM 994 O O . ILE A 1 123 ? -20.399 -1.488 31.114 1.00 89.81 123 ILE A O 1
ATOM 998 N N . ASP A 1 124 ? -20.307 -0.692 29.007 1.00 88.06 124 ASP A N 1
ATOM 999 C CA . ASP A 1 124 ? -21.757 -0.604 28.808 1.00 88.06 124 ASP A CA 1
ATOM 1000 C C . ASP A 1 124 ? -22.435 -1.983 28.826 1.00 88.06 124 ASP A C 1
ATOM 1002 O O . ASP A 1 124 ? -23.432 -2.193 29.519 1.00 88.06 124 ASP A O 1
ATOM 1006 N N . ILE A 1 125 ? -21.868 -2.962 28.115 1.00 88.69 125 ILE A N 1
ATOM 1007 C CA . ILE A 1 125 ? -22.422 -4.321 28.024 1.00 88.69 125 ILE A CA 1
ATOM 1008 C C . ILE A 1 125 ? -22.405 -5.026 29.380 1.00 88.69 125 ILE A C 1
ATOM 1010 O O . ILE A 1 125 ? -23.352 -5.738 29.715 1.00 88.69 125 ILE A O 1
ATOM 1014 N N . LEU A 1 126 ? -21.340 -4.828 30.158 1.00 86.69 126 LEU A N 1
ATOM 1015 C CA . LEU A 1 126 ? -21.202 -5.405 31.492 1.00 86.69 126 LEU A CA 1
ATOM 1016 C C . LEU A 1 126 ? -21.955 -4.610 32.570 1.00 86.69 126 LEU A C 1
ATOM 1018 O O . LEU A 1 126 ? -21.941 -5.016 33.729 1.00 86.69 126 LEU A O 1
ATOM 1022 N N . GLY A 1 127 ? -22.601 -3.492 32.219 1.00 81.00 127 GLY A N 1
ATOM 1023 C CA . GLY A 1 127 ? -23.320 -2.653 33.180 1.00 81.00 127 GLY A CA 1
ATOM 1024 C C . GLY A 1 127 ? -22.407 -1.985 34.212 1.00 81.00 127 GLY A C 1
ATOM 1025 O O . GLY A 1 127 ? -22.878 -1.534 35.253 1.00 81.00 127 GLY A O 1
ATOM 1026 N N . LEU A 1 128 ? -21.106 -1.882 33.924 1.00 79.06 128 LEU A N 1
ATOM 1027 C CA . LEU A 1 128 ? -20.104 -1.276 34.811 1.00 79.06 128 LEU A CA 1
ATOM 1028 C C . LEU A 1 128 ? -20.219 0.257 34.865 1.00 79.06 128 LEU A C 1
ATOM 1030 O O . LEU A 1 128 ? -19.532 0.910 35.643 1.00 79.06 128 LEU A O 1
ATOM 1034 N N . SER A 1 129 ? -21.104 0.841 34.053 1.00 64.69 129 SER A N 1
ATOM 1035 C CA . SER A 1 129 ? -21.365 2.281 34.020 1.00 64.69 129 SER A CA 1
ATOM 1036 C C . SER A 1 129 ? -22.148 2.806 35.241 1.00 64.69 129 SER A C 1
ATOM 1038 O O . SER A 1 129 ? -22.333 4.018 35.344 1.00 64.69 129 SER A O 1
ATOM 1040 N N . ALA A 1 130 ? -22.618 1.940 36.153 1.00 52.38 130 ALA A N 1
ATOM 1041 C CA . ALA A 1 130 ? -23.532 2.306 37.246 1.00 52.38 130 ALA A CA 1
ATOM 1042 C C . ALA A 1 130 ? -22.881 2.612 38.618 1.00 52.38 130 ALA A C 1
ATOM 1044 O O . ALA A 1 130 ? -23.610 2.895 39.563 1.00 52.38 130 ALA A O 1
ATOM 1045 N N . GLU A 1 131 ? -21.551 2.635 38.756 1.00 50.44 131 GLU A N 1
ATOM 1046 C CA . GLU A 1 131 ? -20.881 2.911 40.050 1.00 50.44 131 GLU A CA 1
ATOM 1047 C C . GLU A 1 131 ? -19.909 4.111 40.007 1.00 50.44 131 GLU A C 1
ATOM 1049 O O . GLU A 1 131 ? -18.856 4.102 40.635 1.00 50.44 131 GLU A O 1
ATOM 1054 N N . GLN A 1 132 ? -20.252 5.181 39.279 1.00 44.94 132 GLN A N 1
ATOM 1055 C CA . GLN A 1 132 ? -19.570 6.489 39.399 1.00 44.94 132 GLN A CA 1
ATOM 1056 C C . GLN A 1 132 ? -20.434 7.564 40.076 1.00 44.94 132 GLN A C 1
ATOM 1058 O O . GLN A 1 132 ? -20.217 8.759 39.889 1.00 44.94 132 GLN A O 1
ATOM 1063 N N . HIS A 1 133 ? -21.409 7.151 40.886 1.00 42.00 133 HIS A N 1
ATOM 1064 C CA . HIS A 1 133 ? -22.174 8.064 41.728 1.00 42.00 133 HIS A CA 1
ATOM 1065 C C . HIS A 1 133 ? -22.293 7.494 43.144 1.00 42.00 133 HIS A C 1
ATOM 1067 O O . HIS A 1 133 ? -23.258 6.800 43.448 1.00 42.00 133 HIS A O 1
ATOM 1073 N N . LEU A 1 134 ? -21.294 7.782 43.984 1.00 36.12 134 LEU A N 1
ATOM 1074 C CA . LEU A 1 134 ? -21.383 7.862 45.448 1.00 36.12 134 LEU A CA 1
ATOM 1075 C C . LEU A 1 134 ? -20.202 8.682 45.980 1.00 36.12 134 LEU A C 1
ATOM 1077 O O . LEU A 1 134 ? -19.046 8.297 45.700 1.00 36.12 134 LEU A O 1
#

Organism: Fusarium oxysporum (NCBI:txid5507)

Secondary structure (DSSP, 8-state):
-PPPPHHHHHHHHHHHHHHHHHHHTPPPTTHHHHHHHHHHHHHHHHHHHHHHHHHHHHHHH-SS---THHHHHHHHHHHHHHHHHHHHHHHHHHHHHHHHHHHHHHHHHHHHHHHHHHHHHHHHHTTGGG-S--

Nearest PDB structures (foldseek):
  3k29-assembly1_A  TM=3.927E-01  e=9.435E+00  Chlamydia trachomatis
  6z6o-assembly1_D  TM=2.285E-01  e=2.913E+00  Saccharomyces cerevisiae S288C